Protein AF-A0A2E4EBW2-F1 (afdb_monomer)

Mean predicted aligned error: 4.32 Å

Structure (mmCIF, N/CA/C/O backbone):
data_AF-A0A2E4EBW2-F1
#
_entry.id   AF-A0A2E4EBW2-F1
#
loop_
_atom_site.group_PDB
_atom_site.id
_atom_site.type_symbol
_atom_site.label_atom_id
_atom_site.label_alt_id
_atom_site.label_comp_id
_atom_site.label_asym_id
_atom_site.label_entity_id
_atom_site.label_seq_id
_atom_site.pdbx_PDB_ins_code
_atom_site.Cartn_x
_atom_site.Cartn_y
_atom_site.Cartn_z
_atom_site.occupancy
_atom_site.B_iso_or_equiv
_atom_site.auth_seq_id
_atom_site.auth_comp_id
_atom_site.auth_asym_id
_atom_site.auth_atom_id
_atom_site.pdbx_PDB_model_num
ATOM 1 N N . MET A 1 1 ? -19.864 -8.191 13.940 1.00 41.16 1 MET A N 1
ATOM 2 C CA . MET A 1 1 ? -18.545 -7.652 13.558 1.00 41.16 1 MET A CA 1
ATOM 3 C C . MET A 1 1 ? -18.614 -7.369 12.069 1.00 41.16 1 MET A C 1
ATOM 5 O O . MET A 1 1 ? -18.652 -8.310 11.293 1.00 41.16 1 MET A O 1
ATOM 9 N N . THR A 1 2 ? -18.813 -6.116 11.665 1.00 43.28 2 THR A N 1
ATOM 10 C CA . THR A 1 2 ? -18.772 -5.745 10.242 1.00 43.28 2 THR A CA 1
ATOM 11 C C . THR A 1 2 ? -17.318 -5.773 9.808 1.00 43.28 2 THR A C 1
ATOM 13 O O . THR A 1 2 ? -16.530 -5.002 10.348 1.00 43.28 2 THR A O 1
ATOM 16 N N . ALA A 1 3 ? -16.970 -6.681 8.898 1.00 50.94 3 ALA A N 1
ATOM 17 C CA . ALA A 1 3 ? -15.662 -6.701 8.261 1.00 50.94 3 ALA A CA 1
ATOM 18 C C . ALA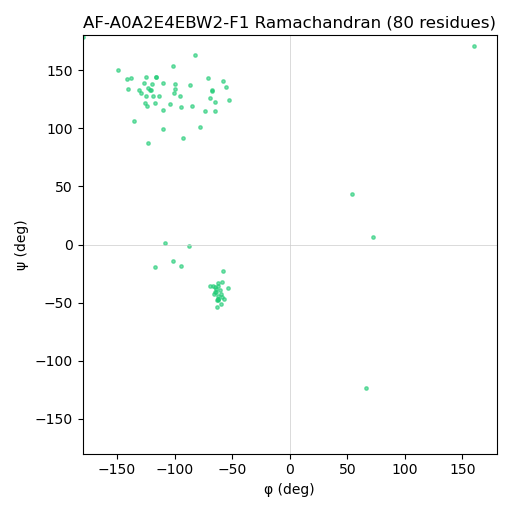 A 1 3 ? -15.376 -5.310 7.675 1.00 50.94 3 ALA A C 1
ATOM 20 O O . ALA A 1 3 ? -16.191 -4.772 6.920 1.00 50.94 3 ALA A O 1
ATOM 21 N N . SER A 1 4 ? -14.256 -4.707 8.065 1.00 62.25 4 SER A N 1
ATOM 22 C CA . SER A 1 4 ? -13.752 -3.508 7.406 1.00 62.25 4 SER A CA 1
ATOM 23 C C . SER A 1 4 ? -13.379 -3.906 5.982 1.00 62.25 4 SER A C 1
ATOM 25 O O . SER A 1 4 ? -12.515 -4.755 5.782 1.00 62.25 4 SER A O 1
ATOM 27 N N . ALA A 1 5 ? -14.080 -3.361 4.987 1.00 82.06 5 ALA A N 1
ATOM 28 C CA . ALA A 1 5 ? -13.759 -3.633 3.593 1.00 82.06 5 ALA A CA 1
ATOM 29 C C . ALA A 1 5 ? -12.369 -3.057 3.282 1.00 82.06 5 ALA A C 1
ATOM 31 O O . ALA A 1 5 ? -12.128 -1.862 3.495 1.00 82.06 5 ALA A O 1
ATOM 32 N N . ILE A 1 6 ? -11.473 -3.927 2.821 1.00 89.25 6 ILE A N 1
ATOM 33 C CA . ILE A 1 6 ? -10.136 -3.593 2.332 1.00 89.25 6 ILE A CA 1
ATOM 34 C C . ILE A 1 6 ? -10.215 -3.600 0.808 1.00 89.25 6 ILE A C 1
ATOM 36 O O . ILE A 1 6 ? -10.735 -4.545 0.219 1.00 89.25 6 ILE A O 1
ATOM 40 N N . GLU A 1 7 ? -9.715 -2.545 0.177 1.00 93.19 7 GLU A N 1
ATOM 41 C CA . GLU A 1 7 ? -9.630 -2.445 -1.277 1.00 93.19 7 GLU A CA 1
ATOM 42 C C . GLU A 1 7 ? -8.190 -2.126 -1.666 1.00 93.19 7 GLU A C 1
ATOM 44 O O . GLU A 1 7 ? -7.632 -1.113 -1.239 1.00 93.19 7 GLU A O 1
ATOM 49 N N . ILE A 1 8 ? -7.594 -3.000 -2.475 1.00 94.12 8 ILE A N 1
ATOM 50 C CA . ILE A 1 8 ? -6.229 -2.861 -2.971 1.00 94.12 8 ILE A CA 1
ATOM 51 C C . ILE A 1 8 ? -6.278 -2.741 -4.491 1.00 94.12 8 ILE A C 1
ATOM 53 O O . ILE A 1 8 ? -6.755 -3.649 -5.168 1.00 94.12 8 ILE A O 1
ATOM 57 N N . ASN A 1 9 ? -5.741 -1.645 -5.021 1.00 92.50 9 ASN A N 1
ATOM 58 C CA . ASN A 1 9 ? -5.657 -1.398 -6.456 1.00 92.50 9 ASN A CA 1
ATOM 59 C C . ASN A 1 9 ? -4.198 -1.203 -6.860 1.00 92.50 9 ASN A C 1
ATOM 61 O O . ASN A 1 9 ? -3.482 -0.415 -6.243 1.00 92.50 9 ASN A O 1
ATOM 65 N N . ALA A 1 10 ? -3.775 -1.872 -7.927 1.00 92.62 10 ALA A N 1
ATOM 66 C CA . ALA A 1 10 ? -2.492 -1.641 -8.575 1.00 92.62 10 ALA A CA 1
ATOM 67 C C . ALA A 1 10 ? -2.715 -1.502 -10.081 1.00 92.62 10 ALA A C 1
ATOM 69 O O . ALA A 1 10 ? -3.450 -2.290 -10.675 1.00 92.62 10 ALA A O 1
ATOM 70 N N . ILE A 1 11 ? -2.106 -0.482 -10.676 1.00 94.06 11 ILE A N 1
ATOM 71 C CA . ILE A 1 11 ? -2.199 -0.171 -12.099 1.00 94.06 11 ILE A CA 1
ATOM 72 C C . ILE A 1 11 ? -0.776 -0.141 -12.642 1.00 94.06 11 ILE A C 1
ATOM 74 O O . ILE A 1 11 ? 0.030 0.676 -12.200 1.00 94.06 11 ILE A O 1
ATOM 78 N N . ILE A 1 12 ? -0.489 -1.018 -13.600 1.00 94.44 12 ILE A N 1
ATOM 79 C CA . ILE A 1 12 ? 0.733 -0.981 -14.404 1.00 94.44 12 ILE A CA 1
ATOM 80 C C . ILE A 1 12 ? 0.383 -0.342 -15.740 1.00 94.44 12 ILE A C 1
ATOM 82 O O . ILE A 1 12 ? -0.657 -0.646 -16.323 1.00 94.44 12 ILE A O 1
ATOM 86 N N . PHE A 1 13 ? 1.214 0.589 -16.190 1.00 92.69 13 PHE A N 1
ATOM 87 C CA . PHE A 1 13 ? 0.995 1.292 -17.445 1.00 92.69 13 PHE A CA 1
ATOM 88 C C . PHE A 1 13 ? 1.589 0.493 -18.606 1.00 92.69 13 PHE A C 1
ATOM 90 O O . PHE A 1 13 ? 2.718 0.019 -18.510 1.00 92.69 13 PHE A O 1
ATOM 97 N N . ASP A 1 14 ? 0.861 0.404 -19.723 1.00 89.31 14 ASP A N 1
ATOM 98 C CA . ASP A 1 14 ? 1.349 -0.258 -20.946 1.00 89.31 14 ASP A CA 1
ATOM 99 C C . ASP A 1 14 ? 2.640 0.390 -21.477 1.00 89.31 14 ASP A C 1
ATOM 101 O O . ASP A 1 14 ? 3.504 -0.275 -22.047 1.00 89.31 14 ASP A O 1
ATOM 105 N N . GLN A 1 15 ? 2.774 1.704 -21.279 1.00 90.56 15 GLN A N 1
ATOM 106 C CA . GLN A 1 15 ? 3.998 2.463 -21.512 1.00 90.56 15 GLN A CA 1
ATOM 107 C C . GLN A 1 15 ? 4.319 3.291 -20.263 1.00 90.56 15 GLN A C 1
ATOM 109 O O . GLN A 1 15 ? 3.437 4.009 -19.780 1.00 90.56 15 GLN A O 1
ATOM 114 N N . PRO A 1 16 ? 5.559 3.237 -19.741 1.00 91.38 16 PRO A N 1
ATOM 115 C CA . PRO A 1 16 ? 5.956 4.073 -18.618 1.00 91.38 16 PRO A CA 1
ATOM 116 C C . PRO A 1 16 ? 5.785 5.565 -18.914 1.00 91.38 16 PRO A C 1
ATOM 118 O O . PRO A 1 16 ? 6.108 6.051 -20.000 1.00 91.38 16 PRO A O 1
ATOM 121 N N . SER A 1 17 ? 5.321 6.311 -17.916 1.00 90.81 17 SER A N 1
ATOM 122 C CA . SER A 1 17 ? 5.260 7.770 -17.967 1.00 90.81 17 SER A CA 1
ATOM 123 C C . SER A 1 17 ? 6.541 8.337 -17.360 1.00 90.81 17 SER A C 1
ATOM 125 O O . SER A 1 17 ? 6.642 8.532 -16.146 1.00 90.81 17 SER A O 1
ATOM 127 N N . GLY A 1 18 ? 7.546 8.583 -18.202 1.00 92.44 18 GLY A N 1
ATOM 128 C CA . GLY A 1 18 ? 8.890 8.917 -17.729 1.00 92.44 18 GLY A CA 1
ATOM 129 C C . GLY A 1 18 ? 9.509 7.714 -17.014 1.00 92.44 18 GLY A C 1
ATOM 130 O O . GLY A 1 18 ? 9.577 6.638 -17.596 1.00 92.44 18 GLY A O 1
ATOM 131 N N . ASN A 1 19 ? 9.923 7.879 -15.753 1.00 93.88 19 ASN A N 1
ATOM 132 C CA . ASN A 1 19 ? 10.453 6.768 -14.950 1.00 93.88 19 ASN A CA 1
ATOM 133 C C . ASN A 1 19 ? 9.366 5.977 -14.196 1.00 93.88 19 ASN A C 1
ATOM 135 O O . ASN A 1 19 ? 9.687 5.032 -13.489 1.00 93.88 19 ASN A O 1
ATOM 139 N N . VAL A 1 20 ? 8.086 6.351 -14.290 1.00 95.81 20 VAL A N 1
ATOM 140 C CA . VAL A 1 20 ? 7.006 5.691 -13.537 1.00 95.81 20 VAL A CA 1
ATOM 141 C C . VAL A 1 20 ? 6.363 4.598 -14.389 1.00 95.81 20 VAL A C 1
ATOM 143 O O . VAL A 1 20 ? 5.778 4.899 -15.430 1.00 95.81 20 VAL A O 1
ATOM 146 N N . LYS A 1 21 ? 6.430 3.341 -13.931 1.00 95.81 21 LYS A N 1
ATOM 147 C CA . LYS A 1 21 ? 5.811 2.175 -14.592 1.00 95.81 21 LYS A CA 1
ATOM 148 C C . LYS A 1 21 ? 4.419 1.835 -14.062 1.00 95.81 21 LYS A C 1
ATOM 150 O O . LYS A 1 21 ? 3.662 1.136 -14.729 1.00 95.81 21 LYS A O 1
ATOM 155 N N . GLY A 1 22 ? 4.063 2.323 -12.878 1.00 96.38 22 GLY A N 1
ATOM 156 C CA . GLY A 1 22 ? 2.760 2.038 -12.297 1.00 96.38 22 GLY A CA 1
ATOM 157 C C . GLY A 1 22 ? 2.532 2.694 -10.948 1.00 96.38 22 GLY A C 1
ATOM 158 O O . GLY A 1 22 ? 3.398 3.380 -10.404 1.00 96.38 22 GLY A O 1
ATOM 159 N N . ILE A 1 23 ? 1.338 2.468 -10.412 1.00 96.88 23 ILE A N 1
ATOM 160 C CA . ILE A 1 23 ? 0.904 2.983 -9.118 1.00 96.88 23 ILE A CA 1
ATOM 161 C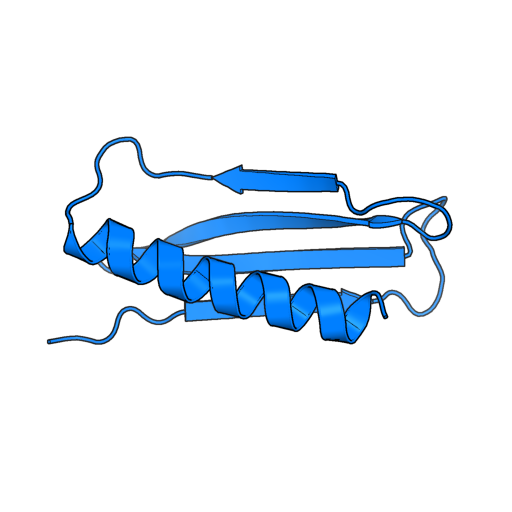 C . ILE A 1 23 ? 0.144 1.917 -8.333 1.00 96.88 23 ILE A C 1
ATOM 163 O O . ILE A 1 23 ? -0.648 1.158 -8.887 1.00 96.88 23 ILE A O 1
ATOM 167 N N . GLY A 1 24 ? 0.346 1.900 -7.020 1.00 96.88 24 GLY A N 1
ATOM 168 C CA . GLY A 1 24 ? -0.416 1.102 -6.066 1.00 96.88 24 GLY A CA 1
ATOM 169 C C . GLY A 1 24 ? -1.181 1.997 -5.096 1.00 96.88 24 GLY A C 1
ATOM 170 O O . GLY A 1 24 ? -0.697 3.052 -4.688 1.00 96.88 24 GLY A O 1
ATOM 171 N N . THR A 1 25 ? -2.380 1.593 -4.694 1.00 97.50 25 THR A N 1
ATOM 172 C CA . THR A 1 25 ? -3.151 2.241 -3.627 1.00 97.50 25 THR A CA 1
ATOM 173 C C . THR A 1 25 ? -3.863 1.207 -2.769 1.00 97.50 25 THR A C 1
ATOM 175 O O . THR A 1 25 ? -4.374 0.212 -3.278 1.00 97.50 25 THR A O 1
ATOM 178 N N . ALA A 1 26 ? -3.923 1.470 -1.467 1.00 96.44 26 ALA A N 1
ATOM 179 C CA . ALA A 1 26 ? -4.690 0.673 -0.520 1.00 96.44 26 ALA A CA 1
ATOM 180 C C . ALA A 1 26 ? -5.688 1.556 0.225 1.00 96.44 26 ALA A C 1
ATOM 182 O O . ALA A 1 26 ? -5.335 2.637 0.714 1.00 96.44 26 ALA A O 1
ATOM 183 N N . PHE A 1 27 ? -6.920 1.075 0.345 1.00 94.75 27 PHE A N 1
ATOM 184 C CA . PHE A 1 27 ? -8.003 1.730 1.056 1.00 94.75 27 PHE A CA 1
ATOM 185 C C . PHE A 1 27 ? -8.606 0.808 2.112 1.00 94.75 27 PHE A C 1
ATOM 187 O O . PHE A 1 27 ? -8.763 -0.391 1.902 1.00 94.75 27 PHE A O 1
ATOM 194 N N . VAL A 1 28 ? -9.005 1.400 3.237 1.00 92.75 28 VAL A N 1
ATOM 195 C CA . VAL A 1 28 ? -9.730 0.714 4.312 1.00 92.75 28 VAL A CA 1
ATOM 196 C C . VAL A 1 28 ? -11.002 1.485 4.636 1.00 92.75 28 VAL A C 1
ATOM 198 O O . VAL A 1 28 ? -11.008 2.721 4.70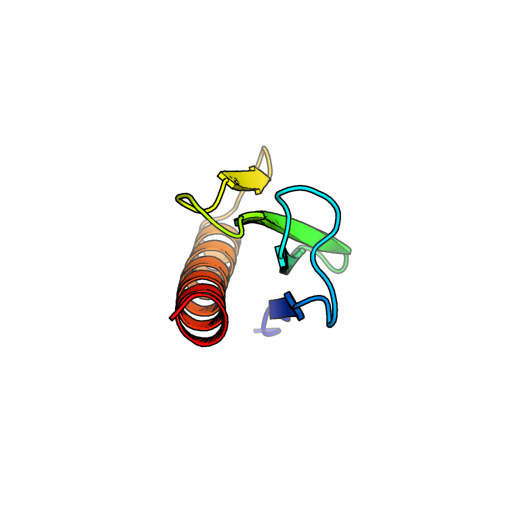4 1.00 92.75 28 VAL A O 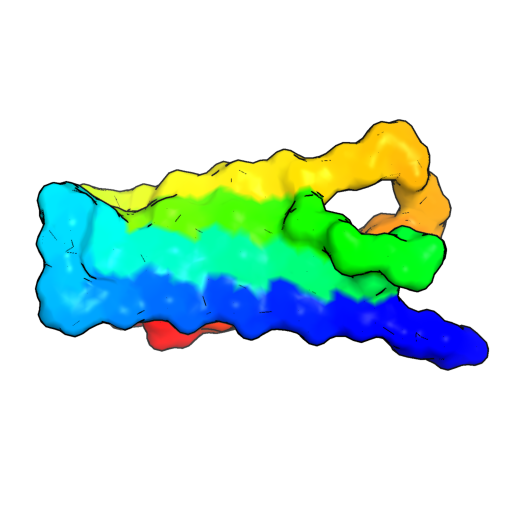1
ATOM 201 N N . LEU A 1 29 ? -12.099 0.763 4.855 1.00 90.25 29 LEU A N 1
ATOM 202 C CA . LEU A 1 29 ? -13.354 1.334 5.325 1.00 90.25 29 LEU A CA 1
ATOM 203 C C . LEU A 1 29 ? -13.297 1.600 6.836 1.00 90.25 29 LEU A C 1
ATOM 205 O O . LEU A 1 29 ? -13.509 0.710 7.651 1.00 90.25 29 LEU A O 1
ATOM 209 N N . ILE A 1 30 ? -13.076 2.855 7.230 1.00 85.69 30 ILE A N 1
ATOM 210 C CA . ILE A 1 30 ? -13.020 3.265 8.639 1.00 85.69 30 ILE A CA 1
ATOM 211 C C . ILE A 1 30 ? -14.256 4.104 8.960 1.00 85.69 30 ILE A C 1
ATOM 213 O O . ILE A 1 30 ? -14.427 5.209 8.442 1.00 85.69 30 ILE A O 1
ATOM 217 N N . LYS A 1 31 ? -15.117 3.601 9.857 1.00 83.25 31 LYS A N 1
ATOM 218 C CA . LYS A 1 31 ? -16.369 4.272 10.273 1.00 83.25 31 LYS A CA 1
ATOM 219 C C . LYS A 1 31 ? -17.266 4.645 9.080 1.00 83.25 31 LYS A C 1
ATOM 221 O O . LYS A 1 31 ? -17.764 5.766 9.000 1.00 83.25 31 LYS A O 1
ATOM 226 N N . GLY A 1 32 ? -17.410 3.723 8.127 1.00 84.44 32 GLY A N 1
ATOM 227 C CA . GLY A 1 32 ? -18.218 3.919 6.918 1.00 84.44 32 GLY A CA 1
ATOM 228 C C . GLY A 1 32 ? -17.613 4.878 5.886 1.00 84.44 32 GLY A C 1
ATOM 229 O O . GLY A 1 32 ? -18.274 5.201 4.906 1.00 84.44 32 GLY A O 1
ATOM 230 N N . LYS A 1 33 ? -16.373 5.346 6.085 1.00 87.19 33 LYS A N 1
ATOM 231 C CA . LYS A 1 33 ? -15.651 6.180 5.119 1.00 87.19 33 LYS A CA 1
ATOM 232 C C . LYS A 1 33 ? -14.453 5.425 4.579 1.00 87.19 33 LYS A C 1
ATOM 234 O O . LYS A 1 33 ? -13.625 4.953 5.356 1.00 87.19 33 LYS A O 1
ATOM 239 N N . GLN A 1 34 ? -14.340 5.363 3.261 1.00 90.94 34 GLN A N 1
ATOM 240 C CA . GLN A 1 34 ? -13.154 4.833 2.615 1.00 90.94 34 GLN A CA 1
ATOM 241 C C . GLN A 1 34 ? -11.988 5.804 2.833 1.00 90.94 34 GLN A C 1
ATOM 243 O O . GLN A 1 34 ? -12.106 7.012 2.604 1.00 90.94 34 GLN A O 1
ATOM 248 N N . ARG A 1 35 ? -10.877 5.294 3.358 1.00 91.50 35 ARG A N 1
ATOM 249 C CA . ARG A 1 35 ? -9.660 6.060 3.625 1.00 91.50 35 ARG A CA 1
ATOM 250 C C . ARG A 1 35 ? -8.503 5.384 2.922 1.00 91.50 35 ARG A C 1
ATOM 252 O O . ARG A 1 35 ? -8.301 4.192 3.124 1.00 91.50 35 ARG A O 1
ATOM 259 N N . ARG A 1 36 ? -7.750 6.146 2.131 1.00 95.00 36 ARG A N 1
ATOM 260 C CA . ARG A 1 36 ? -6.465 5.678 1.618 1.00 95.00 36 ARG A CA 1
ATOM 261 C C . ARG A 1 36 ? -5.506 5.547 2.794 1.00 95.00 36 ARG A C 1
ATOM 263 O O . ARG A 1 36 ? -5.450 6.462 3.612 1.00 95.00 36 ARG A O 1
ATOM 270 N N . ILE A 1 37 ? -4.814 4.419 2.873 1.00 95.62 37 ILE A N 1
ATOM 271 C CA . ILE A 1 37 ? -3.831 4.132 3.925 1.00 95.62 37 ILE A CA 1
ATOM 272 C C . ILE A 1 37 ? -2.419 3.948 3.376 1.00 95.62 37 ILE A C 1
ATOM 274 O O . ILE A 1 37 ? -1.454 4.078 4.124 1.00 95.62 37 ILE A O 1
ATOM 278 N N . ALA A 1 38 ? -2.291 3.667 2.079 1.00 97.25 38 ALA A N 1
ATOM 279 C CA . ALA A 1 38 ? -1.010 3.562 1.406 1.00 97.25 38 ALA A CA 1
ATOM 280 C C . ALA A 1 38 ? -1.124 3.982 -0.060 1.00 97.25 38 ALA A C 1
ATOM 282 O O . ALA A 1 38 ? -2.169 3.805 -0.700 1.00 97.25 38 ALA A O 1
ATOM 283 N N . HIS A 1 39 ? -0.029 4.516 -0.582 1.00 97.62 39 HIS A N 1
ATOM 284 C CA . HIS A 1 39 ? 0.170 4.781 -1.995 1.00 97.62 39 HIS A CA 1
ATOM 285 C C . HIS A 1 39 ? 1.609 4.443 -2.373 1.00 97.62 39 HIS A C 1
ATOM 287 O O . HIS A 1 39 ? 2.531 4.839 -1.664 1.00 97.62 39 HIS A O 1
ATOM 293 N N . ALA A 1 40 ? 1.783 3.726 -3.477 1.00 97.62 40 ALA A N 1
ATOM 294 C CA . ALA A 1 40 ? 3.081 3.391 -4.034 1.00 97.62 40 ALA A CA 1
ATOM 295 C C . ALA A 1 40 ? 3.208 3.953 -5.449 1.00 97.62 40 ALA A C 1
ATOM 297 O O . ALA A 1 40 ? 2.278 3.823 -6.249 1.00 97.62 40 ALA A O 1
ATOM 298 N N . THR A 1 41 ? 4.371 4.511 -5.752 1.00 97.38 41 THR A N 1
ATOM 299 C CA . THR A 1 41 ? 4.817 4.814 -7.110 1.00 97.38 41 THR A CA 1
ATOM 300 C C . THR A 1 41 ? 5.849 3.766 -7.493 1.00 97.38 41 THR A C 1
ATOM 302 O O . THR A 1 41 ? 6.859 3.615 -6.810 1.00 97.38 41 THR A O 1
ATOM 305 N N . LEU A 1 42 ? 5.583 3.029 -8.568 1.00 96.12 42 LEU A N 1
ATOM 306 C CA . LEU A 1 42 ? 6.475 1.997 -9.086 1.00 96.12 42 LEU A CA 1
ATOM 307 C C . LEU A 1 42 ? 7.332 2.599 -10.192 1.00 96.12 42 LEU A C 1
ATOM 309 O O . LEU A 1 42 ? 6.792 3.176 -11.143 1.00 96.12 42 LEU A O 1
ATOM 313 N N . PHE A 1 43 ? 8.649 2.443 -10.096 1.00 95.44 43 PHE A N 1
ATOM 314 C CA . PHE A 1 43 ? 9.582 2.964 -11.091 1.00 95.44 43 PHE A CA 1
ATOM 315 C C . PHE A 1 43 ? 10.082 1.873 -12.040 1.00 95.44 43 PHE A C 1
ATOM 317 O O . PHE A 1 43 ? 10.085 0.693 -11.695 1.00 95.44 43 PHE A O 1
ATOM 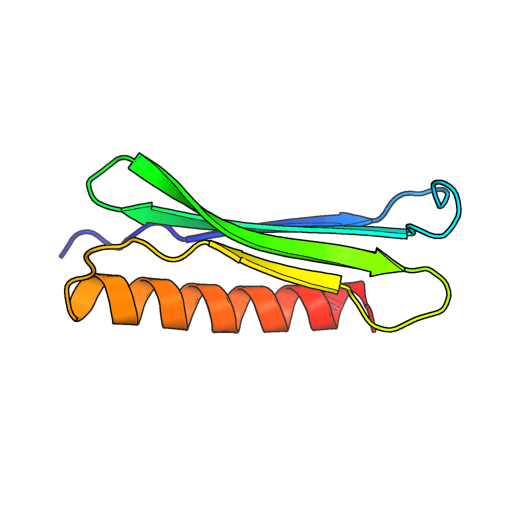324 N N . VAL A 1 44 ? 10.462 2.270 -13.258 1.00 92.88 44 VAL A N 1
ATOM 325 C CA . VAL A 1 44 ? 11.056 1.366 -14.258 1.00 92.88 44 VAL A CA 1
ATOM 326 C C . VAL A 1 44 ? 12.380 0.823 -13.729 1.00 92.88 44 VAL A C 1
ATOM 328 O O . VAL A 1 44 ? 12.532 -0.389 -13.621 1.00 92.88 44 VAL A O 1
ATOM 331 N N . ASP A 1 45 ? 13.267 1.734 -13.321 1.00 88.44 45 ASP A N 1
ATOM 332 C CA . ASP A 1 45 ? 14.586 1.429 -12.772 1.00 88.44 45 ASP A CA 1
ATOM 333 C C . ASP A 1 45 ? 14.718 2.048 -11.372 1.00 88.44 45 ASP A C 1
ATOM 335 O O . ASP A 1 45 ? 15.162 3.189 -11.212 1.00 88.44 45 ASP A O 1
ATOM 339 N N . GLY A 1 46 ? 14.283 1.320 -10.342 1.00 89.06 46 GLY A N 1
ATOM 340 C CA . GLY A 1 46 ? 14.427 1.749 -8.951 1.00 89.06 46 GLY A CA 1
ATOM 341 C C . GLY A 1 46 ? 13.476 1.054 -7.983 1.00 89.06 46 GLY A C 1
ATOM 342 O O . GLY A 1 46 ? 12.550 0.358 -8.390 1.00 89.06 46 GLY A O 1
ATOM 343 N N . GLU A 1 47 ? 13.709 1.269 -6.689 1.00 92.31 47 GLU A N 1
ATOM 344 C CA . GLU A 1 47 ? 12.802 0.805 -5.638 1.00 92.31 47 GLU A CA 1
ATOM 345 C C . GLU A 1 47 ? 11.503 1.627 -5.635 1.00 92.31 47 GLU A C 1
ATOM 347 O O . GLU A 1 47 ? 11.558 2.843 -5.841 1.00 92.31 47 GLU A O 1
ATOM 352 N N . PRO A 1 48 ? 10.340 1.013 -5.357 1.00 94.25 48 PRO A N 1
ATOM 353 C CA . PRO A 1 48 ? 9.089 1.740 -5.190 1.00 94.25 48 PRO A CA 1
ATOM 354 C C . PRO A 1 48 ? 9.168 2.841 -4.130 1.00 94.25 48 PRO A C 1
ATOM 356 O O . PRO A 1 48 ? 9.610 2.612 -3.003 1.00 94.25 48 PRO A O 1
ATOM 359 N N . GLU A 1 49 ? 8.629 4.018 -4.441 1.00 96.44 49 GLU A N 1
ATOM 360 C CA . GLU A 1 49 ? 8.369 5.030 -3.418 1.00 96.44 49 GLU A CA 1
ATOM 361 C C . GLU A 1 49 ? 7.016 4.740 -2.771 1.00 96.44 49 GLU A C 1
ATOM 363 O O . GLU A 1 49 ? 5.987 4.755 -3.446 1.00 96.44 49 GLU A O 1
ATOM 368 N N . ILE A 1 50 ? 7.004 4.480 -1.462 1.00 96.19 50 ILE A N 1
ATOM 369 C CA . ILE A 1 50 ? 5.789 4.127 -0.721 1.00 96.19 50 ILE A CA 1
ATOM 370 C C . ILE A 1 50 ? 5.516 5.172 0.360 1.00 96.19 50 ILE A C 1
ATOM 372 O O . ILE A 1 50 ? 6.359 5.464 1.206 1.00 96.19 50 ILE A O 1
ATOM 376 N N . SER A 1 51 ? 4.295 5.700 0.361 1.00 97.00 51 SER A N 1
ATOM 377 C CA . SER A 1 51 ? 3.776 6.620 1.371 1.00 97.00 51 SER A CA 1
ATOM 378 C C . SER A 1 51 ? 2.602 5.990 2.118 1.00 97.00 51 SER A C 1
ATOM 380 O O . SER A 1 51 ? 1.795 5.264 1.533 1.00 97.00 51 SER A O 1
ATOM 382 N N . PHE A 1 52 ? 2.499 6.275 3.417 1.00 95.44 52 PHE A N 1
ATOM 383 C CA . PHE A 1 52 ? 1.446 5.749 4.286 1.00 95.44 52 PHE A CA 1
ATOM 384 C C . PHE A 1 52 ? 0.631 6.883 4.907 1.00 95.44 52 PHE A C 1
ATOM 386 O O . PHE A 1 52 ? 1.179 7.831 5.466 1.00 95.44 52 PHE A O 1
ATOM 393 N N . ASP A 1 53 ? -0.690 6.742 4.854 1.00 91.62 53 ASP A N 1
ATOM 394 C CA . ASP A 1 53 ? -1.667 7.694 5.375 1.00 91.62 53 ASP A CA 1
ATOM 395 C C . ASP A 1 53 ? -2.350 7.087 6.615 1.00 91.62 53 ASP A C 1
ATOM 397 O O . ASP A 1 53 ? -3.277 6.282 6.519 1.00 91.62 53 ASP A O 1
ATOM 401 N N . MET A 1 54 ? -1.900 7.471 7.813 1.00 87.25 54 MET A N 1
ATOM 402 C CA . MET A 1 54 ? -2.419 6.913 9.069 1.00 87.25 54 MET A CA 1
ATOM 403 C C . MET A 1 54 ? -3.458 7.828 9.738 1.00 87.25 54 MET A C 1
ATOM 405 O O . MET A 1 54 ? -3.264 9.046 9.834 1.00 87.25 54 MET A O 1
ATOM 409 N N . PRO A 1 55 ? -4.565 7.281 10.277 1.00 86.00 55 PRO A N 1
ATOM 410 C CA . PRO A 1 55 ? -5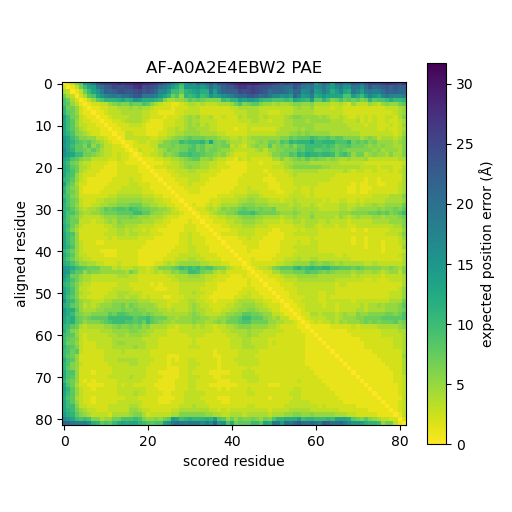.519 8.076 11.035 1.00 86.00 55 PRO A CA 1
ATOM 411 C C . PRO A 1 55 ? -4.904 8.558 12.356 1.00 86.00 55 PRO A C 1
ATOM 413 O O . PRO A 1 55 ? -4.394 7.772 13.146 1.00 86.00 55 PRO A O 1
ATOM 416 N N . LYS A 1 56 ? -5.062 9.853 12.666 1.00 86.00 56 LYS A N 1
ATOM 417 C CA . LYS A 1 56 ? -4.564 10.465 13.920 1.00 86.00 56 LYS A CA 1
ATOM 418 C C . LYS A 1 56 ? -5.102 9.817 15.204 1.00 86.00 56 LYS A C 1
ATOM 420 O O . LYS A 1 56 ? -4.528 9.995 16.271 1.00 86.00 56 LYS A O 1
ATOM 425 N N . LYS A 1 57 ? -6.251 9.143 15.124 1.00 84.06 57 LYS A N 1
ATOM 426 C CA . LYS A 1 57 ? -6.873 8.405 16.229 1.00 84.06 57 LYS A CA 1
ATOM 427 C C . LYS A 1 57 ? -7.335 7.053 15.697 1.00 84.06 57 LYS A C 1
ATOM 429 O O . LYS A 1 57 ? -8.336 6.999 14.980 1.00 84.06 57 LYS A O 1
ATOM 434 N N . ALA A 1 58 ? -6.625 5.992 16.060 1.00 84.69 58 ALA A N 1
ATOM 435 C CA . ALA A 1 58 ? -6.979 4.613 15.744 1.00 84.69 58 ALA A CA 1
ATOM 436 C C . ALA A 1 58 ? -7.402 3.880 17.022 1.00 84.69 58 ALA A C 1
ATOM 438 O O . ALA A 1 58 ? -6.800 4.061 18.079 1.00 84.69 58 ALA A O 1
ATOM 439 N N . THR A 1 59 ? -8.449 3.063 16.931 1.00 90.31 59 THR A N 1
ATOM 440 C CA . THR A 1 59 ? -8.716 2.039 17.949 1.00 90.31 59 THR A CA 1
ATOM 441 C C . THR A 1 59 ? -7.855 0.808 17.646 1.00 90.31 59 THR A C 1
ATOM 443 O O . THR A 1 59 ? -7.413 0.664 16.505 1.00 90.31 59 THR A O 1
ATOM 446 N N . PRO A 1 60 ? -7.654 -0.117 18.602 1.00 91.94 60 PRO A N 1
ATOM 447 C CA . PRO A 1 60 ? -6.943 -1.368 18.329 1.00 91.94 60 PRO A CA 1
ATOM 448 C C . PRO A 1 60 ? -7.527 -2.157 17.148 1.00 91.94 60 PRO A C 1
ATOM 450 O O . PRO A 1 60 ? -6.773 -2.678 16.336 1.00 91.94 60 PRO A O 1
ATOM 453 N N . GLN A 1 61 ? -8.857 -2.165 16.988 1.00 88.62 61 GLN A N 1
ATOM 454 C CA . GLN A 1 61 ? -9.496 -2.797 15.830 1.00 88.62 61 GLN A CA 1
ATOM 455 C C . GLN A 1 61 ? -9.098 -2.124 14.511 1.00 88.62 61 GLN A C 1
ATOM 457 O O . GLN A 1 61 ? -8.695 -2.804 13.580 1.00 88.62 61 GLN A O 1
ATOM 462 N N . VAL A 1 62 ? -9.146 -0.788 14.446 1.00 88.94 62 VAL A N 1
ATOM 463 C CA . VAL A 1 62 ? -8.731 -0.049 13.240 1.00 88.94 62 VAL A CA 1
ATOM 464 C C . VAL A 1 62 ? -7.251 -0.287 12.936 1.00 88.94 62 VAL A C 1
ATOM 466 O O . VAL A 1 62 ? -6.876 -0.362 11.774 1.00 88.94 62 VAL A O 1
ATOM 469 N N . LEU A 1 63 ? -6.410 -0.417 13.966 1.00 91.00 63 LEU A N 1
ATOM 470 C CA . LEU A 1 63 ? -4.999 -0.748 13.786 1.00 91.00 63 LEU A CA 1
ATOM 471 C C . LEU A 1 63 ? -4.814 -2.153 13.193 1.00 91.00 63 LEU A C 1
ATOM 473 O O . LEU A 1 63 ? -3.981 -2.319 12.305 1.00 91.00 63 LEU A O 1
ATOM 477 N N . SER A 1 64 ? -5.604 -3.132 13.644 1.00 91.69 64 SER A N 1
ATOM 478 C CA . SER A 1 64 ? -5.622 -4.477 13.056 1.00 91.69 64 SER A CA 1
ATOM 479 C C . SER A 1 64 ? -6.017 -4.419 11.582 1.00 91.69 64 SER A C 1
ATOM 481 O O . SER A 1 64 ? -5.265 -4.890 10.738 1.00 91.69 64 SER A O 1
ATOM 483 N N . ASP A 1 65 ? -7.125 -3.743 11.263 1.00 89.94 65 ASP A N 1
ATOM 484 C CA . ASP A 1 65 ? -7.640 -3.653 9.891 1.00 89.94 65 ASP A CA 1
ATOM 485 C C . ASP A 1 65 ? -6.633 -2.982 8.937 1.00 89.94 65 ASP A C 1
ATOM 487 O O . ASP A 1 65 ? -6.466 -3.399 7.792 1.00 89.94 65 ASP A O 1
ATOM 491 N N . ILE A 1 66 ? -5.938 -1.938 9.408 1.00 92.50 66 ILE A N 1
ATOM 492 C CA . ILE A 1 66 ? -4.867 -1.283 8.645 1.00 92.50 66 ILE A CA 1
ATOM 493 C C . ILE A 1 66 ? -3.689 -2.236 8.445 1.00 92.50 66 ILE A C 1
ATOM 495 O O . ILE A 1 66 ? -3.143 -2.289 7.349 1.00 92.50 66 ILE A O 1
ATOM 499 N N . THR A 1 67 ? -3.293 -2.986 9.473 1.00 93.44 67 THR A N 1
ATOM 500 C CA . THR A 1 67 ? -2.170 -3.931 9.383 1.00 93.44 67 THR A CA 1
ATOM 501 C C . THR A 1 67 ? -2.456 -5.019 8.351 1.00 93.44 67 THR A C 1
ATOM 503 O O . THR A 1 67 ? -1.630 -5.249 7.469 1.00 93.44 67 THR A O 1
ATOM 506 N N . ASP A 1 68 ? -3.652 -5.607 8.391 1.00 93.56 68 ASP A N 1
ATOM 507 C CA . ASP A 1 68 ? -4.086 -6.613 7.419 1.00 93.56 68 ASP A CA 1
ATOM 508 C C . ASP A 1 68 ? -4.084 -6.045 5.992 1.00 93.56 68 ASP A C 1
ATOM 510 O O . ASP A 1 68 ? -3.589 -6.678 5.056 1.00 93.56 68 ASP A O 1
ATOM 514 N N . ALA A 1 69 ? -4.567 -4.810 5.826 1.00 93.62 69 ALA A N 1
ATOM 515 C CA . ALA A 1 69 ? -4.560 -4.126 4.539 1.00 93.62 69 ALA A CA 1
ATOM 516 C C . ALA A 1 69 ? -3.14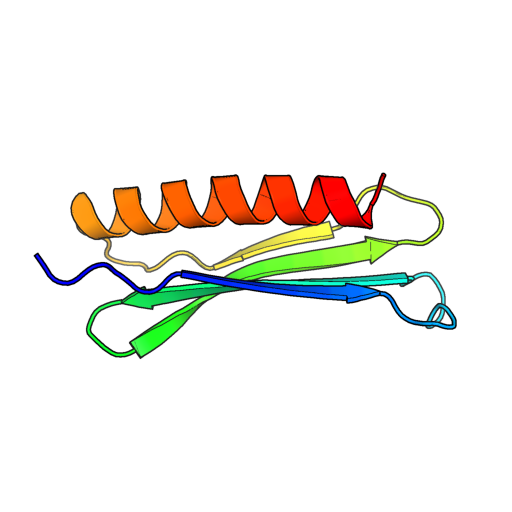2 -3.827 4.028 1.00 93.62 69 ALA A C 1
ATOM 518 O O . ALA A 1 69 ? -2.893 -3.936 2.829 1.00 93.62 69 ALA A O 1
ATOM 519 N N . LEU A 1 70 ? -2.193 -3.494 4.908 1.00 95.50 70 LEU A N 1
ATOM 520 C CA . LEU A 1 70 ? -0.791 -3.296 4.534 1.00 95.50 70 LEU A CA 1
ATOM 521 C C . LEU A 1 70 ? -0.103 -4.605 4.132 1.00 95.50 70 LEU A C 1
ATOM 523 O O . LEU A 1 70 ? 0.704 -4.600 3.202 1.00 95.50 70 LEU A O 1
ATOM 527 N N . CYS A 1 71 ? -0.434 -5.725 4.778 1.00 95.81 71 CYS A N 1
ATOM 528 C CA . CYS A 1 71 ? 0.053 -7.042 4.366 1.00 95.81 71 CYS A CA 1
ATOM 529 C C . CYS A 1 71 ? -0.433 -7.406 2.957 1.00 95.81 71 CYS A C 1
ATOM 531 O O . CYS A 1 71 ? 0.388 -7.769 2.113 1.00 95.81 71 CYS A O 1
ATOM 533 N N . GLN A 1 72 ? -1.729 -7.222 2.681 1.00 95.38 72 GLN A N 1
ATOM 534 C CA . GLN A 1 72 ? -2.301 -7.449 1.348 1.00 95.38 72 GLN A CA 1
ATOM 535 C C . GLN A 1 72 ? -1.732 -6.480 0.307 1.00 95.38 72 GLN A C 1
ATOM 537 O O . GLN A 1 72 ? -1.459 -6.867 -0.827 1.00 95.38 72 GLN A O 1
ATOM 542 N N . PHE A 1 73 ? -1.503 -5.219 0.685 1.00 96.19 73 PHE A N 1
ATOM 543 C CA . PHE A 1 73 ? -0.883 -4.238 -0.199 1.00 96.19 73 PHE A CA 1
ATOM 544 C C . PHE A 1 73 ? 0.534 -4.651 -0.597 1.00 96.19 73 PHE A C 1
ATOM 546 O O . PHE A 1 73 ? 0.854 -4.645 -1.781 1.00 96.19 73 PHE A O 1
ATOM 553 N N . ARG A 1 74 ? 1.362 -5.070 0.369 1.00 95.62 74 ARG A N 1
ATOM 554 C CA . ARG A 1 74 ? 2.710 -5.596 0.111 1.00 95.62 74 ARG A CA 1
ATOM 555 C C . ARG A 1 74 ? 2.670 -6.785 -0.845 1.00 95.62 74 ARG A C 1
ATOM 557 O O . ARG A 1 74 ? 3.462 -6.832 -1.776 1.00 95.62 74 ARG A O 1
ATOM 564 N N . GLU A 1 75 ? 1.773 -7.741 -0.612 1.00 95.56 75 GLU A N 1
ATOM 565 C CA . GLU A 1 75 ? 1.611 -8.898 -1.503 1.00 95.56 75 GLU A CA 1
ATOM 566 C C . GLU A 1 75 ? 1.266 -8.449 -2.919 1.00 95.56 75 GLU A C 1
ATOM 568 O O . GLU A 1 75 ? 1.920 -8.878 -3.866 1.00 95.56 75 GLU A O 1
ATOM 573 N N . LYS A 1 76 ? 0.337 -7.496 -3.058 1.00 94.69 76 LYS A N 1
ATOM 574 C CA . LYS A 1 76 ? -0.022 -6.974 -4.371 1.00 94.69 76 LYS A CA 1
ATOM 575 C C . LYS A 1 76 ? 1.130 -6.258 -5.065 1.00 94.69 76 LYS A C 1
ATOM 577 O O . LYS A 1 76 ? 1.288 -6.419 -6.269 1.00 94.69 76 LYS A O 1
ATOM 582 N N . LEU A 1 77 ? 1.919 -5.474 -4.332 1.00 93.75 77 LEU A N 1
ATOM 583 C CA . LEU A 1 77 ? 3.106 -4.820 -4.882 1.00 93.75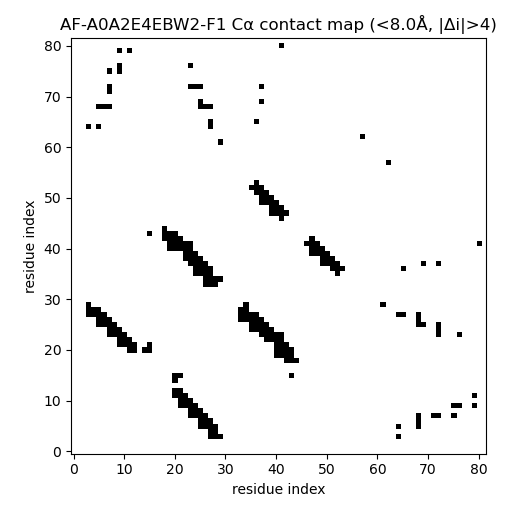 77 LEU A CA 1
ATOM 584 C C . LEU A 1 77 ? 4.135 -5.847 -5.355 1.00 93.75 77 LEU A C 1
ATOM 586 O O . LEU A 1 77 ? 4.619 -5.726 -6.471 1.00 93.75 77 LEU A O 1
ATOM 590 N N . ASN A 1 78 ? 4.388 -6.896 -4.571 1.00 92.31 78 ASN A N 1
ATOM 591 C CA . ASN A 1 78 ? 5.290 -7.972 -4.974 1.00 92.31 78 ASN A CA 1
ATOM 592 C C . ASN A 1 78 ? 4.796 -8.716 -6.223 1.00 92.31 78 ASN A C 1
ATOM 594 O O . ASN A 1 78 ? 5.615 -9.167 -7.006 1.00 92.31 78 ASN A O 1
ATOM 598 N N . GLU A 1 79 ? 3.484 -8.863 -6.429 1.00 91.88 79 GLU A N 1
ATOM 599 C CA . GLU A 1 79 ? 2.952 -9.476 -7.656 1.00 91.88 79 GLU A CA 1
ATOM 600 C C . GLU A 1 79 ? 3.2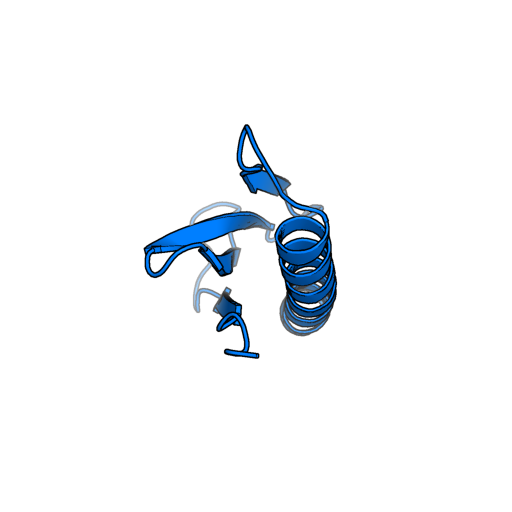21 -8.636 -8.910 1.00 91.88 79 GLU A C 1
ATOM 602 O O . GLU A 1 79 ? 3.402 -9.196 -9.988 1.00 91.88 79 GLU A O 1
ATOM 607 N N . VAL A 1 80 ? 3.173 -7.306 -8.791 1.00 87.94 80 VAL A N 1
ATOM 608 C CA . VAL A 1 80 ? 3.218 -6.394 -9.949 1.00 87.94 80 VAL A CA 1
ATOM 609 C C . VAL A 1 80 ? 4.588 -5.755 -10.179 1.00 87.94 80 VAL A C 1
ATOM 611 O O . VAL A 1 80 ? 4.809 -5.167 -11.235 1.00 87.94 80 VAL A O 1
ATOM 614 N N . ASP A 1 81 ? 5.477 -5.839 -9.192 1.00 78.31 81 ASP A N 1
ATOM 615 C CA . ASP A 1 81 ? 6.849 -5.322 -9.227 1.00 78.31 81 ASP A CA 1
ATOM 616 C C . ASP A 1 81 ? 7.912 -6.437 -9.321 1.00 78.31 81 ASP A C 1
ATOM 618 O O . ASP A 1 81 ? 9.103 -6.133 -9.329 1.00 78.31 81 ASP A O 1
ATOM 622 N N . ALA A 1 82 ? 7.488 -7.709 -9.381 1.00 61.72 82 ALA A N 1
ATOM 623 C CA . ALA A 1 82 ? 8.359 -8.877 -9.572 1.00 61.72 82 ALA A CA 1
ATOM 624 C C . ALA A 1 82 ? 9.029 -8.941 -10.954 1.00 61.72 82 ALA A C 1
ATOM 626 O O . ALA A 1 82 ? 8.431 -8.466 -11.948 1.00 61.72 82 ALA A O 1
#

Foldseek 3Di:
DPQWDKDKDKDADPDAPVQFGIKIWIWTQDPNDIDIAKIWTHGPPDDIDMDGDDDPDDDPVNVVNSVVNVVVRVVVCVVVND

Solvent-accessible surface area (backbone atoms only — not comparable to full-atom values): 4819 Å² total; per-residue (Å²): 133,84,80,64,54,66,48,76,49,75,49,73,49,97,63,54,65,81,62,36,30,29,41,37,40,28,33,39,40,58,95,90,37,81,36,66,39,35,40,31,44,32,38,72,88,60,79,64,51,72,50,76,48,78,70,97,78,66,53,75,68,54,49,49,56,50,50,55,43,50,53,53,39,51,52,53,47,53,71,75,72,106

Secondary structure (DSSP, 8-state):
-----EEEEEEEEEEEETTEEEEEEEEEEETTEEEEEEEEEEESSSPPEEEE---SS--HHHHHHHHHHHHHHHHHHHHHH-

pLDDT: mean 89.77, std 10.68, range [41.16, 97.62]

Sequence (82 aa):
MTASAIEINAIIFDQPSGNVKGIGTAFVLIKGKQRRIAHATLFVDGEPEISFDMPKKATPQVLSDITDALCQFREKLNEVDA

Nearest PDB structures (foldseek):
  8d42-assembly1_C  TM=6.792E-01  e=1.110E+00  Homo sapiens
  6ql9-assembly1_J  TM=5.609E-01  e=1.869E+00  Saccharomyces cerevisiae S288C
  6ql9-assembly1_H  TM=5.621E-01  e=3.146E+00  Saccharomyces cerevisiae S288C
  7ywx-assembly1_L  TM=4.588E-01  e=1.981E+00  Homo sapiens
  4b9q-assembly3_C  TM=2.468E-01  e=8.315E-01  Escherichia coli

Radius of gyration: 13.76 Å; Cα contacts (8 Å, |Δi|>4): 129; chains: 1; bounding box: 33×20×40 Å